Protein AF-A0A7K0QMC3-F1 (afdb_monomer_lite)

Structure (mmCIF, N/CA/C/O backbone):
data_AF-A0A7K0QMC3-F1
#
_entry.id   AF-A0A7K0QMC3-F1
#
loop_
_atom_site.group_PDB
_atom_site.id
_atom_site.type_symbol
_atom_site.label_atom_id
_atom_site.label_alt_id
_atom_site.label_comp_id
_atom_site.label_asym_id
_atom_site.label_entity_id
_atom_site.label_seq_id
_atom_site.pdbx_PDB_ins_code
_atom_site.Cartn_x
_atom_site.Cartn_y
_atom_site.Cartn_z
_atom_site.occupancy
_atom_site.B_iso_or_equiv
_atom_site.auth_seq_id
_atom_site.auth_comp_id
_atom_site.auth_asym_id
_atom_site.auth_atom_id
_atom_site.pdbx_PDB_model_num
ATOM 1 N N . MET A 1 1 ? -20.973 12.821 22.365 1.00 56.06 1 MET A N 1
ATOM 2 C CA . MET A 1 1 ? -20.550 11.413 22.546 1.00 56.06 1 MET A CA 1
ATOM 3 C C . MET A 1 1 ? -19.084 11.255 22.114 1.00 56.06 1 MET A C 1
ATOM 5 O O . MET A 1 1 ? -18.836 10.928 20.962 1.00 56.06 1 MET A O 1
ATOM 9 N N . PRO A 1 2 ? -18.106 11.530 22.996 1.00 66.81 2 PRO A N 1
ATOM 10 C CA . PRO A 1 2 ? -16.668 11.575 22.666 1.00 66.81 2 PRO A CA 1
ATOM 11 C C . PRO A 1 2 ? -16.070 10.228 22.223 1.00 66.81 2 PRO A C 1
ATOM 13 O O . PRO A 1 2 ? -15.138 10.184 21.426 1.00 66.81 2 PRO A O 1
ATOM 16 N N . GLN A 1 3 ? -16.629 9.120 22.718 1.00 72.38 3 GLN A N 1
ATOM 17 C CA . GLN A 1 3 ? -16.125 7.767 22.469 1.00 72.38 3 GLN A CA 1
ATOM 18 C C . GLN A 1 3 ? -16.234 7.341 20.997 1.00 72.38 3 GLN A C 1
ATOM 20 O O . GLN A 1 3 ? -15.334 6.682 20.483 1.00 72.38 3 GLN A O 1
ATOM 25 N N . ASN A 1 4 ? -17.298 7.763 20.304 1.00 87.31 4 ASN A N 1
ATOM 26 C CA . ASN A 1 4 ? -17.498 7.456 18.885 1.00 87.31 4 ASN A CA 1
ATOM 27 C C . ASN A 1 4 ? -16.373 8.054 18.020 1.00 87.31 4 ASN A C 1
ATOM 29 O O . ASN A 1 4 ? -15.861 7.410 17.109 1.00 87.31 4 ASN A O 1
ATOM 33 N N . GLU A 1 5 ? -15.909 9.253 18.369 1.00 94.31 5 GLU A N 1
ATOM 34 C CA . GLU A 1 5 ? -14.916 9.971 17.567 1.00 94.31 5 GLU A CA 1
ATOM 35 C C . GLU A 1 5 ? -13.510 9.410 17.775 1.00 94.31 5 GLU A C 1
ATOM 37 O O . GLU A 1 5 ? -12.718 9.371 16.831 1.00 94.31 5 GLU A O 1
ATOM 42 N N . MET A 1 6 ? -13.218 8.892 18.972 1.00 94.94 6 MET A N 1
ATOM 43 C CA . MET A 1 6 ? -11.986 8.146 19.222 1.00 94.94 6 MET A CA 1
ATOM 44 C C . MET A 1 6 ? -11.939 6.856 18.392 1.00 94.94 6 MET A C 1
ATOM 46 O O . MET A 1 6 ? -10.942 6.603 17.718 1.00 94.94 6 MET A O 1
ATOM 50 N N . VAL A 1 7 ? -13.025 6.074 18.381 1.00 95.62 7 VAL A N 1
ATOM 51 C CA . VAL A 1 7 ? -13.106 4.830 17.593 1.00 95.62 7 VAL A CA 1
ATOM 52 C C . VAL A 1 7 ? -12.952 5.116 16.099 1.00 95.62 7 VAL A C 1
ATOM 54 O O . VAL A 1 7 ? -12.156 4.459 15.431 1.00 95.62 7 VAL A O 1
ATOM 57 N N . LYS A 1 8 ? -13.631 6.141 15.572 1.00 94.38 8 LYS A N 1
ATOM 58 C CA . LYS A 1 8 ? -13.487 6.542 14.163 1.00 94.38 8 LYS A CA 1
ATOM 59 C C . LYS A 1 8 ? -12.061 6.956 13.808 1.00 94.38 8 LYS A C 1
ATOM 61 O O . LYS A 1 8 ? -11.579 6.584 12.743 1.00 94.38 8 LYS A O 1
ATOM 66 N N . ARG A 1 9 ? -11.363 7.687 14.687 1.00 95.69 9 ARG A N 1
ATOM 67 C CA . ARG A 1 9 ? -9.950 8.044 14.472 1.00 95.69 9 ARG A CA 1
ATOM 68 C C . ARG A 1 9 ? -9.051 6.816 14.412 1.00 95.69 9 ARG A C 1
ATOM 70 O O . ARG A 1 9 ? -8.192 6.756 13.539 1.00 95.69 9 ARG A O 1
ATOM 77 N N . LEU A 1 10 ? -9.251 5.847 15.302 1.00 96.81 10 LEU A N 1
ATOM 78 C CA . LEU A 1 10 ? -8.481 4.601 15.28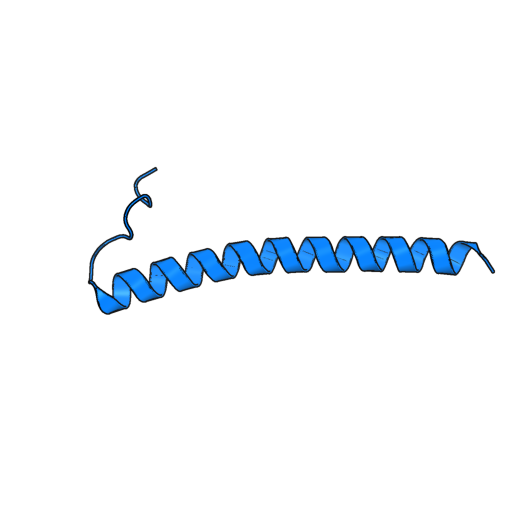6 1.00 96.81 10 LEU A CA 1
ATOM 79 C C . LEU A 1 10 ? -8.738 3.806 14.003 1.00 96.81 10 LEU A C 1
ATOM 81 O O . LEU A 1 10 ? -7.787 3.390 13.347 1.00 96.81 10 LEU A O 1
ATOM 85 N N . MET A 1 11 ? -10.006 3.670 13.605 1.00 97.50 11 MET A N 1
ATOM 86 C CA . MET A 1 11 ? -10.382 3.022 12.346 1.00 97.50 11 MET A CA 1
ATOM 87 C C . MET A 1 11 ? -9.750 3.715 11.138 1.00 97.50 11 MET A C 1
ATOM 89 O O . MET A 1 11 ? -9.230 3.045 10.253 1.00 97.50 11 MET A O 1
ATOM 93 N N . TRP A 1 12 ? -9.743 5.049 11.117 1.00 97.12 12 TRP A N 1
ATOM 94 C CA . TRP A 1 12 ? -9.131 5.831 10.045 1.00 97.12 12 TRP A CA 1
ATOM 95 C C . TRP A 1 12 ? -7.621 5.602 9.942 1.00 97.12 12 TRP A C 1
ATOM 97 O O . TRP A 1 12 ? -7.116 5.321 8.859 1.00 97.12 12 TRP A O 1
ATOM 107 N N . MET A 1 13 ? -6.907 5.661 11.069 1.00 97.88 13 MET A N 1
ATOM 108 C CA . MET A 1 13 ? -5.460 5.428 11.086 1.00 97.88 13 MET A CA 1
ATOM 109 C C . MET A 1 13 ? -5.113 3.989 10.693 1.00 97.88 13 MET A C 1
ATOM 111 O O . MET A 1 13 ? -4.190 3.778 9.912 1.00 97.88 13 MET A O 1
ATOM 115 N N . GLY A 1 14 ? -5.879 3.005 11.174 1.00 97.06 14 GLY A N 1
ATOM 116 C CA . GLY A 1 14 ? -5.707 1.608 10.776 1.00 97.06 14 GLY A CA 1
ATOM 117 C C . GLY A 1 14 ? -5.972 1.388 9.286 1.00 97.06 14 GLY A C 1
ATOM 118 O O . GLY A 1 14 ? -5.225 0.670 8.625 1.00 97.06 14 GLY A O 1
ATOM 119 N N . PHE A 1 15 ? -6.994 2.048 8.740 1.00 97.81 15 PHE A N 1
ATOM 120 C CA . PHE A 1 15 ? -7.318 1.973 7.320 1.00 97.81 15 PHE A CA 1
ATOM 121 C C . PHE A 1 15 ? -6.217 2.577 6.446 1.00 97.81 15 PHE A C 1
ATOM 123 O O . PHE A 1 15 ? -5.788 1.932 5.491 1.00 97.81 15 PHE A O 1
ATOM 130 N N . ILE A 1 16 ? -5.714 3.766 6.800 1.00 97.62 16 ILE A N 1
ATOM 131 C CA . ILE A 1 16 ? -4.590 4.392 6.091 1.00 97.62 16 ILE A CA 1
ATOM 132 C C . ILE A 1 16 ? -3.363 3.485 6.132 1.00 97.62 16 ILE A C 1
ATOM 134 O O . ILE A 1 16 ? -2.840 3.138 5.079 1.00 97.62 16 ILE A O 1
ATOM 138 N N . ALA A 1 17 ? -2.941 3.043 7.319 1.00 97.25 17 ALA A N 1
ATOM 139 C CA . ALA A 1 17 ? -1.747 2.212 7.458 1.00 97.25 17 ALA A CA 1
ATOM 140 C C . ALA A 1 17 ? -1.865 0.892 6.673 1.00 97.25 17 ALA A C 1
ATOM 142 O O . ALA A 1 17 ? -0.912 0.449 6.027 1.00 97.25 17 ALA A O 1
ATOM 143 N N . GLY A 1 18 ? -3.053 0.275 6.685 1.00 97.31 18 GLY A N 1
ATOM 144 C CA . GLY A 1 18 ? -3.336 -0.920 5.895 1.00 97.31 18 GLY A CA 1
ATOM 145 C C . GLY A 1 18 ? -3.232 -0.664 4.390 1.00 97.31 18 GLY A C 1
ATOM 146 O O . GLY A 1 18 ? -2.592 -1.438 3.677 1.00 97.31 18 GLY A O 1
ATOM 147 N N . LEU A 1 19 ? -3.810 0.438 3.905 1.00 97.75 19 LEU A N 1
ATOM 148 C CA . LEU A 1 19 ? -3.725 0.819 2.496 1.00 97.75 19 LEU A CA 1
ATOM 149 C C . LEU A 1 19 ? -2.295 1.143 2.063 1.00 97.75 19 LEU A C 1
ATOM 151 O O . LEU A 1 19 ? -1.884 0.701 0.995 1.00 97.75 19 LEU A O 1
ATOM 155 N N . GLU A 1 20 ? -1.528 1.865 2.876 1.00 96.19 20 GLU A N 1
ATOM 156 C CA . 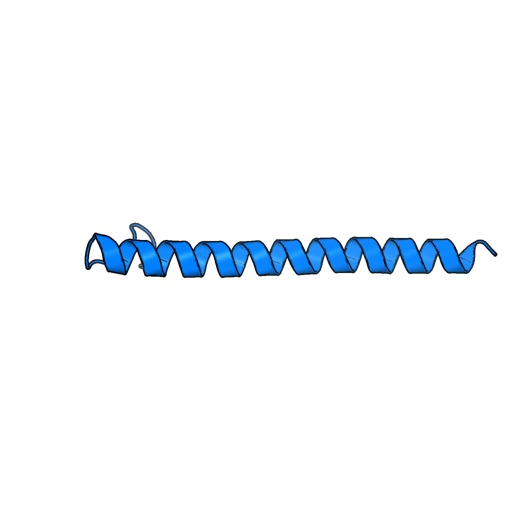GLU A 1 20 ? -0.132 2.203 2.576 1.00 96.19 20 GLU A CA 1
ATOM 157 C C . GLU A 1 20 ? 0.741 0.947 2.468 1.00 96.19 20 GLU A C 1
ATOM 159 O O . GLU A 1 20 ? 1.513 0.797 1.517 1.00 96.19 20 GLU A O 1
ATOM 164 N N . SER A 1 21 ? 0.569 0.001 3.396 1.00 97.06 21 SER A N 1
ATOM 165 C CA . SER A 1 21 ? 1.273 -1.283 3.358 1.00 97.06 21 SER A CA 1
ATOM 166 C C . SER A 1 21 ? 0.941 -2.075 2.089 1.00 97.06 21 SER A C 1
ATOM 168 O O . SER A 1 21 ? 1.845 -2.538 1.387 1.00 97.06 21 SER A O 1
ATOM 170 N N . LEU A 1 22 ? -0.346 -2.176 1.742 1.00 97.00 22 LEU A N 1
ATOM 171 C CA . LEU A 1 22 ? -0.787 -2.869 0.531 1.00 97.00 22 LEU A CA 1
ATOM 172 C C . LEU A 1 22 ? -0.284 -2.180 -0.740 1.00 97.00 22 LEU A C 1
ATOM 174 O O . LEU A 1 22 ? 0.207 -2.855 -1.647 1.00 97.00 22 LEU A O 1
ATOM 178 N N . ALA A 1 23 ? -0.362 -0.850 -0.795 1.00 96.94 23 ALA A N 1
ATOM 179 C CA . ALA A 1 23 ? 0.122 -0.063 -1.921 1.00 96.94 23 ALA A CA 1
ATOM 180 C C . ALA A 1 23 ? 1.618 -0.300 -2.162 1.00 96.94 23 ALA A C 1
ATOM 182 O O . ALA A 1 23 ? 2.019 -0.508 -3.306 1.00 96.94 23 ALA A O 1
ATOM 183 N N . SER A 1 24 ? 2.424 -0.354 -1.098 1.00 95.94 24 SER A N 1
ATOM 184 C CA . SER A 1 24 ? 3.858 -0.647 -1.190 1.00 95.94 24 SER A CA 1
ATOM 185 C C . SER A 1 24 ? 4.129 -2.028 -1.800 1.00 95.94 24 SER A C 1
ATOM 187 O O . SER A 1 24 ? 4.885 -2.150 -2.767 1.00 95.94 24 SER A O 1
ATOM 189 N N . ILE A 1 25 ? 3.448 -3.070 -1.310 1.00 95.19 25 ILE A N 1
ATOM 190 C CA . ILE A 1 25 ? 3.615 -4.438 -1.828 1.00 95.19 25 ILE A CA 1
ATOM 191 C C . ILE A 1 25 ? 3.221 -4.508 -3.307 1.00 95.19 25 ILE A C 1
ATOM 193 O O . ILE A 1 25 ? 3.959 -5.064 -4.124 1.00 95.19 25 ILE A O 1
ATOM 197 N N . VAL A 1 26 ? 2.069 -3.939 -3.664 1.00 97.19 26 VAL A N 1
ATOM 198 C CA . VAL A 1 26 ? 1.570 -3.940 -5.045 1.00 97.19 26 VAL A CA 1
ATOM 199 C C . VAL A 1 26 ? 2.513 -3.169 -5.966 1.00 97.19 26 VAL A C 1
ATOM 201 O O . VAL A 1 26 ? 2.836 -3.665 -7.045 1.00 97.19 26 VAL A O 1
ATOM 204 N N . ALA A 1 27 ? 3.016 -2.011 -5.536 1.00 95.75 27 ALA A N 1
ATOM 205 C CA . ALA A 1 27 ? 3.964 -1.216 -6.309 1.00 95.75 27 ALA A CA 1
ATOM 206 C C . ALA A 1 27 ? 5.238 -2.009 -6.635 1.00 95.75 27 ALA A C 1
ATOM 208 O O . ALA A 1 27 ? 5.645 -2.054 -7.797 1.00 95.75 27 ALA A O 1
ATOM 209 N N . ILE A 1 28 ? 5.817 -2.705 -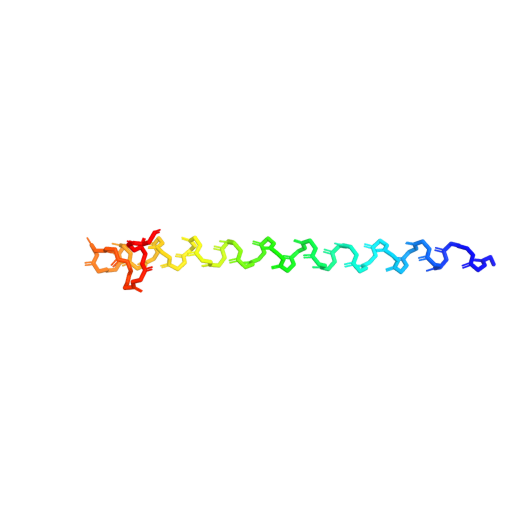5.649 1.00 93.69 28 ILE A N 1
ATOM 210 C CA . ILE A 1 28 ? 7.004 -3.549 -5.860 1.00 93.69 28 ILE A CA 1
ATOM 211 C C . ILE A 1 28 ? 6.694 -4.668 -6.862 1.00 93.69 28 ILE A C 1
ATOM 213 O O . ILE A 1 28 ? 7.447 -4.884 -7.810 1.00 93.69 28 ILE A O 1
ATOM 217 N N . ARG A 1 29 ? 5.561 -5.362 -6.701 1.00 93.56 29 ARG A N 1
ATOM 218 C CA . ARG A 1 29 ? 5.154 -6.455 -7.603 1.00 93.56 29 ARG A CA 1
ATOM 219 C C . ARG A 1 29 ? 4.972 -5.977 -9.041 1.00 93.56 29 ARG A C 1
ATOM 221 O O . ARG A 1 29 ? 5.410 -6.658 -9.971 1.00 93.56 29 ARG A O 1
ATOM 228 N N . ILE A 1 30 ? 4.351 -4.813 -9.223 1.00 96.38 30 ILE A N 1
ATOM 229 C CA . ILE A 1 30 ? 4.172 -4.196 -10.537 1.00 96.38 30 ILE A CA 1
ATOM 230 C C . ILE A 1 30 ? 5.531 -3.816 -11.127 1.00 96.38 30 ILE A C 1
ATOM 232 O O . ILE A 1 30 ? 5.795 -4.174 -12.272 1.00 96.38 30 ILE A O 1
ATOM 236 N N . ALA A 1 31 ? 6.410 -3.172 -10.355 1.00 94.12 31 ALA A N 1
ATOM 237 C CA . ALA A 1 31 ? 7.740 -2.782 -10.818 1.00 94.12 31 ALA A CA 1
ATOM 238 C C . ALA A 1 31 ? 8.555 -3.990 -11.304 1.00 94.12 31 ALA A C 1
ATOM 240 O O . ALA A 1 31 ? 9.078 -3.965 -12.416 1.00 94.12 31 ALA A O 1
ATOM 241 N N . VAL A 1 32 ? 8.582 -5.081 -10.529 1.00 94.00 32 VAL A N 1
ATOM 242 C CA . VAL A 1 32 ? 9.261 -6.334 -10.910 1.00 94.00 32 VAL A CA 1
ATOM 243 C C . VAL A 1 32 ? 8.671 -6.911 -12.198 1.00 94.00 32 VAL A C 1
ATOM 245 O O . VAL A 1 32 ? 9.402 -7.310 -13.104 1.00 94.00 32 VAL A O 1
ATOM 248 N N . THR A 1 33 ? 7.342 -6.942 -12.301 1.00 95.25 33 THR A N 1
ATOM 249 C CA . THR A 1 33 ? 6.652 -7.507 -13.469 1.00 95.25 33 THR A CA 1
ATOM 250 C C . THR A 1 33 ? 6.928 -6.690 -14.729 1.00 95.25 33 THR A C 1
ATOM 252 O O . THR A 1 33 ? 7.201 -7.258 -15.786 1.00 95.25 33 THR A O 1
ATOM 255 N N . LEU A 1 34 ? 6.877 -5.360 -14.628 1.00 95.12 34 LEU A N 1
ATOM 256 C CA . LEU A 1 34 ? 7.175 -4.463 -15.740 1.00 95.12 34 LEU A CA 1
ATOM 257 C C . LEU A 1 34 ? 8.645 -4.547 -16.147 1.00 95.12 34 LEU A C 1
ATOM 259 O O . LEU A 1 34 ? 8.923 -4.596 -17.342 1.00 95.12 34 LEU A O 1
ATOM 263 N N . TRP A 1 35 ? 9.566 -4.635 -15.185 1.00 94.31 35 TRP A N 1
ATOM 264 C CA . TRP A 1 35 ? 10.992 -4.787 -15.466 1.00 94.31 35 TRP A CA 1
ATOM 265 C C . TRP A 1 35 ? 11.268 -6.040 -16.292 1.00 94.31 35 TRP A C 1
ATOM 267 O O . TRP A 1 35 ? 11.798 -5.945 -17.398 1.00 94.31 35 TRP A O 1
ATOM 277 N N . ARG A 1 36 ? 10.796 -7.199 -15.815 1.00 94.06 36 ARG A N 1
ATOM 278 C CA . ARG A 1 36 ? 10.916 -8.468 -16.545 1.00 94.06 36 ARG A CA 1
ATOM 279 C C . ARG A 1 36 ? 10.274 -8.398 -17.926 1.00 94.06 36 ARG A C 1
ATOM 281 O O . ARG A 1 36 ? 10.778 -8.994 -18.867 1.00 94.06 36 ARG A O 1
ATOM 288 N N . ARG A 1 37 ? 9.166 -7.664 -18.071 1.00 94.44 37 ARG A N 1
ATOM 289 C CA . ARG A 1 37 ? 8.478 -7.518 -19.359 1.00 94.44 37 ARG A CA 1
ATOM 290 C C . ARG A 1 37 ? 9.245 -6.647 -20.358 1.00 94.44 37 ARG A C 1
ATOM 292 O O . ARG A 1 37 ? 9.146 -6.908 -21.551 1.00 94.44 37 ARG A O 1
ATOM 299 N N . ILE A 1 38 ? 9.951 -5.619 -19.891 1.00 96.06 38 ILE A N 1
ATOM 300 C CA . ILE A 1 38 ? 10.708 -4.695 -20.749 1.00 96.06 38 ILE A CA 1
ATOM 301 C C . ILE A 1 38 ? 12.088 -5.270 -21.083 1.00 96.06 38 ILE A C 1
ATOM 303 O O . ILE A 1 38 ? 12.492 -5.241 -22.241 1.00 96.06 38 ILE A O 1
ATOM 307 N N . TYR A 1 39 ? 12.793 -5.789 -20.078 1.00 93.62 39 TYR A N 1
ATOM 308 C CA . TYR A 1 39 ? 14.202 -6.172 -20.192 1.00 93.62 39 TYR A CA 1
ATOM 309 C C . TYR A 1 39 ? 14.424 -7.683 -20.312 1.00 93.62 39 TYR A C 1
ATOM 311 O O . TYR A 1 39 ? 15.492 -8.104 -20.738 1.00 93.62 39 TYR A O 1
ATOM 319 N N . GLY A 1 40 ? 13.433 -8.513 -19.972 1.00 91.50 40 GLY A N 1
ATOM 320 C CA . GLY A 1 40 ? 13.561 -9.973 -20.039 1.00 91.50 40 GLY A CA 1
ATOM 321 C C . GLY A 1 40 ? 14.436 -10.593 -18.943 1.00 91.50 40 GLY A C 1
ATOM 322 O O . GLY A 1 40 ? 14.639 -11.802 -18.956 1.00 91.50 40 GLY A O 1
ATOM 323 N N . GLU A 1 41 ? 14.924 -9.792 -17.995 1.00 88.12 41 GLU A N 1
ATOM 324 C CA . GLU A 1 41 ? 15.770 -10.216 -16.875 1.00 88.12 41 GLU A CA 1
ATOM 325 C C . GLU A 1 41 ? 15.168 -9.815 -15.522 1.00 88.12 41 GLU A C 1
ATOM 327 O O . GLU A 1 41 ? 14.198 -9.050 -15.449 1.00 88.12 41 GLU A O 1
ATOM 332 N N . ASP A 1 42 ? 15.726 -10.349 -14.437 1.00 85.62 42 ASP A N 1
ATOM 333 C CA . ASP A 1 42 ? 15.329 -9.975 -13.084 1.00 85.62 42 ASP A CA 1
ATOM 334 C C . ASP A 1 42 ? 15.806 -8.560 -12.717 1.00 85.62 42 ASP A C 1
ATOM 336 O O . ASP A 1 42 ? 16.893 -8.139 -13.119 1.00 85.62 42 ASP A O 1
ATOM 340 N N . PRO A 1 43 ? 15.001 -7.786 -11.962 1.00 85.75 43 PRO A N 1
ATOM 341 C CA . PRO A 1 43 ? 15.385 -6.443 -11.559 1.00 85.75 43 PRO A CA 1
ATOM 342 C C . PRO A 1 43 ?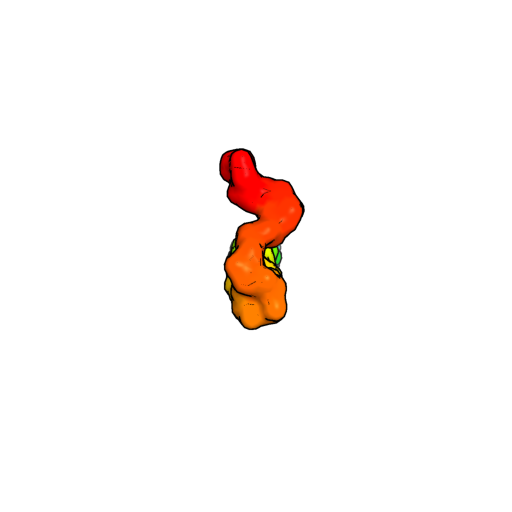 16.623 -6.460 -10.650 1.00 85.75 43 PRO A C 1
ATOM 344 O O . PRO A 1 43 ? 16.743 -7.332 -9.780 1.00 85.75 43 PRO A O 1
ATOM 347 N N . PRO A 1 44 ? 17.521 -5.468 -10.789 1.00 80.00 44 PRO A N 1
ATOM 348 C CA . PRO A 1 44 ? 18.755 -5.414 -10.020 1.00 80.00 44 PRO A CA 1
ATOM 349 C C . PRO A 1 44 ? 18.444 -5.307 -8.520 1.00 80.00 44 PRO A C 1
ATOM 351 O O . PRO A 1 44 ? 17.855 -4.330 -8.059 1.00 80.00 44 PRO A O 1
ATOM 354 N N . GLY A 1 45 ? 18.832 -6.333 -7.755 1.00 75.69 45 GLY A N 1
ATOM 355 C CA . GLY A 1 45 ? 18.595 -6.429 -6.308 1.00 75.69 45 GLY A CA 1
ATOM 356 C C 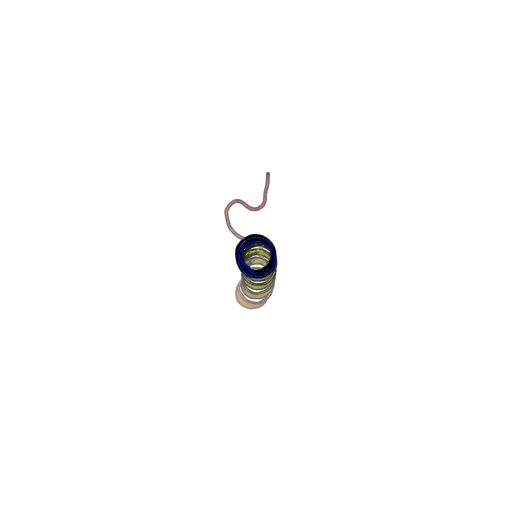. GLY A 1 45 ? 17.473 -7.381 -5.873 1.00 75.69 45 GLY A C 1
ATOM 357 O O . GLY A 1 45 ? 17.250 -7.497 -4.668 1.00 75.69 45 GLY A O 1
ATOM 358 N N . GLY A 1 46 ? 16.806 -8.069 -6.810 1.00 65.88 46 GLY A N 1
ATOM 359 C CA . GLY A 1 46 ? 15.817 -9.122 -6.522 1.00 65.88 46 GLY A CA 1
ATOM 360 C C . GLY A 1 46 ? 16.402 -10.480 -6.099 1.00 65.88 46 GLY A C 1
ATOM 361 O O . GLY A 1 46 ? 15.641 -11.364 -5.731 1.00 65.88 46 GLY A O 1
ATOM 362 N N . ASP A 1 47 ? 17.728 -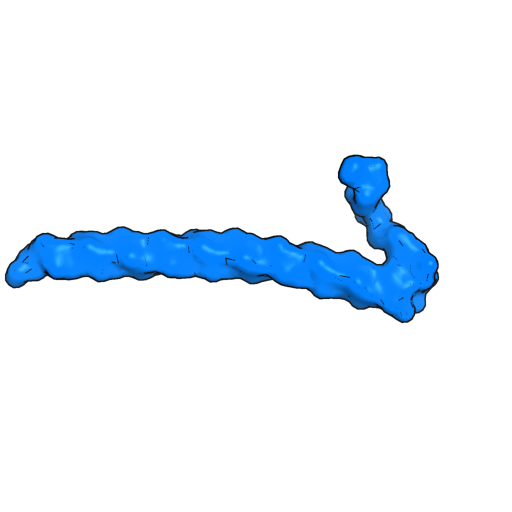10.623 -6.127 1.00 62.41 47 ASP A N 1
ATOM 363 C CA . ASP A 1 47 ? 18.486 -11.862 -5.874 1.00 62.41 47 ASP A CA 1
ATOM 364 C C . ASP A 1 47 ? 18.762 -12.153 -4.378 1.00 62.41 47 ASP A C 1
ATOM 366 O O . ASP A 1 47 ? 19.697 -12.880 -4.041 1.00 62.41 47 ASP A O 1
ATOM 370 N N . ARG A 1 48 ? 17.995 -11.552 -3.457 1.00 57.12 48 ARG A N 1
ATOM 371 C CA . ARG A 1 48 ? 18.116 -11.801 -2.007 1.00 57.12 48 ARG A CA 1
ATOM 372 C C . ARG A 1 48 ? 16.994 -12.675 -1.473 1.00 57.12 48 ARG A C 1
ATOM 374 O O . ARG A 1 48 ? 15.823 -12.378 -1.796 1.00 57.12 48 ARG A O 1
#

Sequence (48 aa):
MPQNEMVKRLMWMGFIAGLESLASIVAIRIAVTLWRRIYGEDPPGGDR

pLDDT: mean 90.2, std 11.22, range [56.06, 97.88]

Secondary structure (DSSP, 8-state):
-HHHHHHHHHHHHHHHHHHHHHHHHHHHHHHHHHHHHHHSS--TT---

Radius of gyration: 18.26 Å; chains: 1; bounding box: 39×23×43 Å

Foldseek 3Di:
DVVVVVVVVVVVVVVVVVVVVVVVVVVVVVVQVVCCVVPVDGDPPPPD